Protein AF-A0A6N2NAM5-F1 (afdb_monomer_lite)

Sequence (124 aa):
MVMKFIVSSMVEVADLALQGQTAILEKDYSKLADLMNRNFDLRRSMFGDDALGSLNIEMVEVARRVGAASKFTGSGGAVVVFCPDGPSQVKLLEDACEEAGFVIQPVKVVPSYLNEDDLKTLSG

pLDDT: mean 93.3, std 9.25, range [47.03, 98.69]

Organism: Salix viminalis (NCBI:txid40686)

Radius of gyration: 16.07 Å; chains: 1; bounding box: 32×40×43 Å

Foldseek 3Di:
DLVVLLVVLVVVLVVLVVVLVVCVVVVVVVSNLVSLQSNQVSVCVNQPDVQQDPVQVVQQVLLVVLVWRWHPPPSGPDIDTHDPVPDVSVVSSCVSCVVVVHDDDDDDDDDDPDDPVSVVVVVD

InterPro domains:
  IPR013750 GHMP kinase, C-terminal domain [PF08544] (23-98)
  IPR036554 GHMP kinase, C-terminal domain superfamily [G3DSA:3.30.70.890] (3-107)
  IPR036554 GHMP kinase, C-terminal domain superfamily [SSF55060] (8-108)
  IPR053034 Glucuronokinase-like [PTHR38710] (4-117)

Structure (mmCIF, N/CA/C/O backbone):
data_AF-A0A6N2NAM5-F1
#
_entry.id   AF-A0A6N2NAM5-F1
#
loop_
_atom_site.group_PDB
_atom_site.id
_atom_site.type_symbol
_atom_site.label_atom_id
_atom_site.label_alt_id
_atom_site.label_comp_id
_atom_site.label_asym_id
_atom_site.label_entity_id
_atom_site.label_seq_id
_atom_site.pdbx_PDB_ins_code
_atom_site.Cartn_x
_atom_site.Cartn_y
_atom_site.Cartn_z
_atom_site.occupancy
_atom_site.B_iso_or_equiv
_atom_site.auth_seq_id
_atom_site.auth_comp_id
_atom_site.auth_asym_id
_atom_site.auth_atom_id
_atom_site.pdbx_PDB_model_num
ATOM 1 N N . MET A 1 1 ? 11.789 -0.208 -26.254 1.00 64.75 1 MET A N 1
ATOM 2 C CA . MET A 1 1 ? 10.45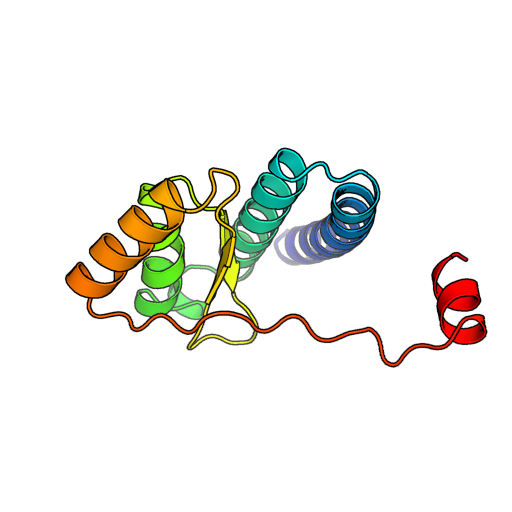5 0.139 -25.714 1.00 64.75 1 MET A CA 1
ATOM 3 C C . MET A 1 1 ? 10.380 -0.142 -24.214 1.00 64.75 1 MET A C 1
ATOM 5 O O . MET A 1 1 ? 10.128 0.794 -23.474 1.00 64.75 1 MET A O 1
ATOM 9 N N . VAL A 1 2 ? 10.745 -1.350 -23.761 1.00 79.19 2 VAL A N 1
ATOM 10 C CA . VAL A 1 2 ? 10.792 -1.747 -22.332 1.00 79.19 2 VAL A CA 1
ATOM 11 C C . VAL A 1 2 ? 11.644 -0.818 -21.453 1.00 79.19 2 VAL A C 1
ATOM 13 O O . VAL A 1 2 ? 11.167 -0.347 -20.433 1.00 79.19 2 VAL A O 1
ATOM 16 N N . MET A 1 3 ? 12.865 -0.461 -21.871 1.00 83.31 3 MET A N 1
ATOM 17 C CA . MET A 1 3 ? 13.738 0.419 -21.070 1.00 83.31 3 MET A CA 1
ATOM 18 C C . MET A 1 3 ? 13.106 1.789 -20.764 1.00 83.31 3 MET A C 1
ATOM 20 O O . MET A 1 3 ? 13.216 2.287 -19.651 1.00 83.31 3 MET A O 1
ATOM 24 N N . LYS A 1 4 ? 12.408 2.389 -21.740 1.00 91.38 4 LYS A N 1
ATOM 25 C CA . LYS A 1 4 ? 11.728 3.680 -21.543 1.00 91.38 4 LYS A CA 1
ATOM 26 C C . LYS A 1 4 ? 10.587 3.558 -20.535 1.00 91.38 4 LYS A C 1
ATOM 28 O O . LYS A 1 4 ? 10.447 4.442 -19.704 1.00 91.38 4 LYS A O 1
ATOM 33 N N . PHE A 1 5 ? 9.832 2.460 -20.603 1.00 94.00 5 PHE A N 1
ATOM 34 C CA . PHE A 1 5 ? 8.757 2.164 -19.661 1.00 94.00 5 PHE A CA 1
ATOM 35 C C . PHE A 1 5 ? 9.280 2.036 -18.224 1.00 94.00 5 PHE A C 1
ATOM 37 O O . PHE A 1 5 ? 8.786 2.731 -17.343 1.00 94.00 5 PHE A O 1
ATOM 44 N N . ILE A 1 6 ? 10.336 1.244 -18.002 1.00 95.44 6 ILE A N 1
ATOM 45 C CA . ILE A 1 6 ? 10.940 1.090 -16.668 1.00 95.44 6 ILE A CA 1
ATOM 46 C C . ILE A 1 6 ? 11.402 2.440 -16.112 1.00 95.44 6 ILE A C 1
ATOM 48 O O . ILE A 1 6 ? 11.083 2.780 -14.977 1.00 95.44 6 ILE A O 1
ATOM 52 N N . VAL A 1 7 ? 12.109 3.240 -16.917 1.00 95.69 7 VAL A N 1
ATOM 53 C CA . VAL A 1 7 ? 12.581 4.562 -16.481 1.00 95.69 7 VAL A CA 1
ATOM 54 C C . VAL A 1 7 ? 11.407 5.474 -16.116 1.00 95.69 7 VAL A C 1
ATOM 56 O O . VAL A 1 7 ? 11.433 6.079 -15.048 1.00 95.69 7 VAL A O 1
ATOM 59 N N . SER A 1 8 ? 10.357 5.546 -16.941 1.00 96.62 8 SER A N 1
ATOM 60 C CA . SER A 1 8 ? 9.183 6.372 -16.626 1.00 96.62 8 SER A CA 1
ATOM 61 C C . SER A 1 8 ? 8.437 5.896 -15.379 1.00 96.62 8 SER A C 1
ATOM 63 O O . SER A 1 8 ? 8.040 6.718 -14.561 1.00 96.62 8 SER A O 1
ATOM 65 N N . SER A 1 9 ? 8.290 4.583 -15.193 1.00 96.94 9 SER A N 1
ATOM 66 C CA . SER A 1 9 ? 7.630 4.023 -14.013 1.00 96.94 9 SER A CA 1
ATOM 67 C C . SER A 1 9 ? 8.436 4.270 -12.739 1.00 96.94 9 SER A C 1
ATOM 69 O O . SER A 1 9 ? 7.848 4.535 -11.698 1.00 96.94 9 SER A O 1
ATOM 71 N N . MET A 1 10 ? 9.771 4.251 -12.806 1.00 96.50 10 MET A N 1
ATOM 72 C CA . MET A 1 10 ? 10.620 4.611 -11.665 1.00 96.50 10 MET A CA 1
ATOM 73 C C . MET A 1 10 ? 10.533 6.101 -11.313 1.00 96.50 10 MET A C 1
ATOM 75 O O . MET A 1 10 ? 10.550 6.439 -10.130 1.00 96.50 10 MET A O 1
ATOM 79 N N . VAL A 1 11 ? 10.396 6.983 -12.310 1.00 97.62 11 VAL A N 1
ATOM 80 C CA . VAL A 1 11 ? 10.115 8.411 -12.075 1.00 97.62 11 VAL A CA 1
ATOM 81 C C . VAL A 1 11 ? 8.760 8.585 -11.387 1.00 97.62 11 VAL A C 1
ATOM 83 O O . VAL A 1 11 ? 8.672 9.310 -10.401 1.00 97.62 11 VAL A O 1
ATOM 86 N N . GLU A 1 12 ? 7.726 7.872 -11.840 1.00 97.88 12 GLU A N 1
ATOM 87 C CA . GLU A 1 12 ? 6.407 7.898 -11.198 1.00 97.88 12 GLU A CA 1
ATOM 88 C C . GLU A 1 12 ? 6.473 7.363 -9.760 1.00 97.88 12 GLU A C 1
ATOM 90 O O . GLU A 1 12 ? 5.949 7.992 -8.851 1.00 97.88 12 GLU A O 1
ATOM 95 N N . VAL A 1 13 ? 7.184 6.258 -9.506 1.00 97.06 13 VAL A N 1
ATOM 96 C CA . VAL A 1 13 ? 7.387 5.729 -8.145 1.00 97.06 13 VAL A CA 1
ATOM 97 C C . VAL A 1 13 ? 8.019 6.768 -7.211 1.00 97.06 13 VAL A C 1
ATOM 99 O O . VAL A 1 13 ? 7.617 6.845 -6.048 1.00 97.06 13 VAL A O 1
ATOM 102 N N . ALA A 1 14 ? 8.984 7.557 -7.694 1.00 96.94 14 ALA A N 1
ATOM 103 C CA . ALA A 1 14 ? 9.588 8.635 -6.912 1.00 96.94 14 ALA A CA 1
ATOM 104 C C . ALA A 1 14 ? 8.578 9.754 -6.607 1.00 96.94 14 ALA A C 1
ATOM 106 O O . ALA A 1 14 ? 8.486 10.206 -5.466 1.00 96.94 14 ALA A O 1
ATOM 107 N N . ASP A 1 15 ? 7.772 10.143 -7.593 1.00 98.00 15 ASP A N 1
ATOM 108 C CA . ASP A 1 15 ? 6.717 11.145 -7.425 1.00 98.00 15 ASP A CA 1
ATOM 109 C C . ASP A 1 15 ? 5.622 10.690 -6.440 1.00 98.00 15 ASP A C 1
ATOM 111 O O . ASP A 1 15 ? 5.204 11.458 -5.575 1.00 98.00 15 ASP A O 1
ATOM 115 N N . LEU A 1 16 ? 5.230 9.409 -6.466 1.00 98.19 16 LEU A N 1
ATOM 116 C CA . LEU A 1 16 ? 4.289 8.844 -5.488 1.00 98.19 16 LEU A CA 1
ATOM 117 C C . LEU A 1 16 ? 4.800 8.970 -4.046 1.00 98.19 16 LEU A C 1
ATOM 119 O O . LEU A 1 16 ? 3.996 9.135 -3.131 1.00 98.19 16 LEU A O 1
ATOM 123 N N . ALA A 1 17 ? 6.115 8.880 -3.825 1.00 96.00 17 ALA A N 1
ATOM 124 C CA . ALA A 1 17 ? 6.696 9.047 -2.495 1.00 96.00 17 ALA A CA 1
ATOM 125 C C . ALA A 1 17 ? 6.604 10.503 -2.012 1.00 96.00 17 ALA A C 1
ATOM 127 O O . ALA A 1 17 ? 6.251 10.731 -0.854 1.00 96.00 17 ALA A O 1
ATOM 128 N N . LEU A 1 18 ? 6.847 11.474 -2.900 1.00 96.81 18 LEU A N 1
ATOM 129 C CA . LEU A 1 18 ? 6.668 12.901 -2.607 1.00 96.81 18 LEU A CA 1
ATOM 130 C C . LEU A 1 18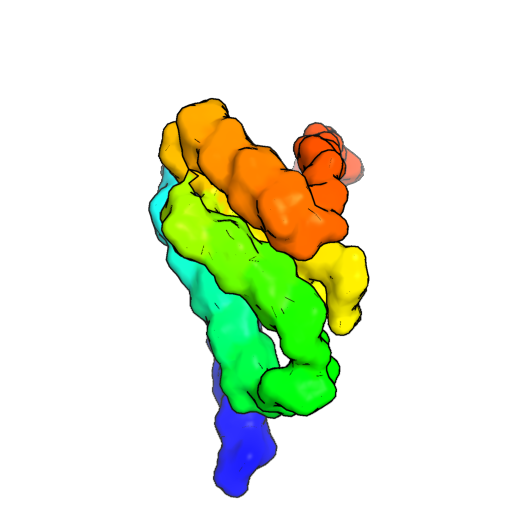 ? 5.199 13.216 -2.300 1.00 96.81 18 LEU A C 1
ATOM 132 O O . LEU A 1 18 ? 4.894 13.773 -1.248 1.00 96.81 18 LEU A O 1
ATOM 136 N N . GLN A 1 19 ? 4.275 12.762 -3.152 1.00 98.06 19 GLN A N 1
ATOM 137 C CA . GLN A 1 19 ? 2.838 12.901 -2.899 1.00 98.06 19 GLN A CA 1
ATOM 138 C C . GLN A 1 19 ? 2.413 12.208 -1.597 1.00 98.06 19 GLN A C 1
ATOM 140 O O . GLN A 1 19 ? 1.539 12.703 -0.890 1.00 98.06 19 GLN A O 1
ATOM 145 N N . GLY A 1 20 ? 3.026 11.070 -1.261 1.00 97.50 20 GLY A N 1
ATOM 146 C CA . GLY A 1 20 ? 2.747 10.337 -0.027 1.00 97.50 20 GLY A CA 1
ATOM 147 C C . GLY A 1 20 ? 3.141 11.127 1.218 1.00 97.50 20 GLY A C 1
ATOM 148 O O . GLY A 1 20 ? 2.388 11.146 2.189 1.00 97.50 20 GLY A O 1
ATOM 149 N N . GLN A 1 21 ? 4.278 11.828 1.177 1.00 95.56 21 GLN A N 1
ATOM 150 C CA . GLN A 1 21 ? 4.676 12.753 2.238 1.00 95.56 21 GLN A CA 1
ATOM 151 C C . GLN A 1 21 ? 3.632 13.862 2.410 1.00 95.56 21 GLN A C 1
ATOM 153 O O . GLN A 1 21 ? 3.163 14.080 3.528 1.00 95.56 21 GLN A O 1
ATOM 158 N N . THR A 1 22 ? 3.229 14.520 1.319 1.00 96.69 22 THR A N 1
ATOM 159 C CA . THR A 1 22 ? 2.187 15.558 1.346 1.00 96.69 22 THR A CA 1
ATOM 160 C C . THR A 1 22 ? 0.880 15.022 1.929 1.00 96.69 22 THR A C 1
ATOM 162 O O . THR A 1 22 ? 0.357 15.606 2.874 1.00 96.69 22 THR A O 1
ATOM 165 N N . ALA A 1 23 ? 0.410 13.861 1.464 1.00 97.69 23 ALA A N 1
ATOM 166 C CA . ALA A 1 23 ? -0.816 13.228 1.951 1.00 97.69 23 ALA A CA 1
ATOM 167 C C . ALA A 1 23 ? -0.769 12.940 3.463 1.00 97.69 23 ALA A C 1
ATOM 169 O O . ALA A 1 23 ? -1.752 13.153 4.169 1.00 97.69 23 ALA A O 1
ATOM 170 N N . ILE A 1 24 ? 0.381 12.510 3.995 1.00 94.62 24 ILE A N 1
ATOM 171 C CA . ILE A 1 24 ? 0.563 12.307 5.441 1.00 94.62 24 ILE A CA 1
ATOM 172 C C . ILE A 1 24 ? 0.484 13.637 6.204 1.00 94.62 24 ILE A C 1
ATOM 174 O O . ILE A 1 24 ? -0.197 13.705 7.230 1.00 94.62 24 ILE A O 1
ATOM 178 N N . LEU A 1 25 ? 1.166 14.683 5.725 1.00 94.19 25 LEU A N 1
ATOM 179 C CA . LEU A 1 25 ? 1.198 16.000 6.376 1.00 94.19 25 LEU A CA 1
ATOM 180 C C . LEU A 1 25 ? -0.180 16.675 6.384 1.00 94.19 25 LEU A C 1
ATOM 182 O O . LEU A 1 25 ? -0.580 17.259 7.392 1.00 94.19 25 LEU A O 1
ATOM 186 N N . GLU A 1 26 ? -0.920 16.544 5.287 1.00 96.44 26 GLU A N 1
ATOM 187 C CA . GLU A 1 26 ? -2.273 17.081 5.122 1.00 96.44 26 GLU A CA 1
ATOM 188 C C . GLU A 1 26 ? -3.355 16.185 5.744 1.00 96.44 26 GLU A C 1
ATOM 190 O O . GLU A 1 26 ? -4.512 16.591 5.839 1.00 96.44 26 GLU A O 1
ATOM 195 N N . LYS A 1 27 ? -2.977 14.994 6.231 1.00 96.19 27 LYS A N 1
ATOM 196 C CA . LYS A 1 27 ? -3.880 13.961 6.770 1.00 96.19 27 LYS A CA 1
ATOM 197 C C . LYS A 1 27 ? -4.906 13.455 5.746 1.00 96.19 27 LYS A C 1
ATOM 199 O O . LYS A 1 27 ? -5.987 13.003 6.123 1.00 96.19 27 LYS A O 1
ATOM 204 N N . ASP A 1 28 ? -4.558 13.484 4.462 1.00 97.69 28 ASP A N 1
ATOM 205 C CA . ASP A 1 28 ? -5.344 12.876 3.391 1.00 97.69 28 ASP A CA 1
ATOM 206 C C . ASP A 1 28 ? -5.047 11.373 3.302 1.00 97.69 28 ASP A C 1
ATOM 208 O O . ASP A 1 28 ? -4.270 10.873 2.482 1.00 97.69 28 ASP A O 1
ATOM 212 N N . TYR A 1 29 ? -5.666 10.629 4.214 1.00 95.75 29 TYR A N 1
ATOM 213 C CA . TYR A 1 29 ? -5.483 9.185 4.314 1.00 95.75 29 TYR A CA 1
ATOM 214 C C . TYR A 1 29 ? -6.096 8.416 3.138 1.00 95.75 29 TYR A C 1
ATOM 216 O O . TYR A 1 29 ? -5.603 7.339 2.803 1.00 95.75 29 TYR A O 1
ATOM 224 N N . SER A 1 30 ? -7.113 8.973 2.471 1.00 96.44 30 SER A N 1
ATOM 225 C CA . SER A 1 30 ? -7.673 8.373 1.254 1.00 96.44 30 SER A CA 1
ATOM 226 C C . SER A 1 30 ? -6.645 8.419 0.129 1.00 96.44 30 SER A C 1
ATOM 228 O O . SER A 1 30 ? -6.335 7.395 -0.478 1.00 96.44 30 SER A O 1
ATOM 230 N N . LYS A 1 31 ? -6.033 9.587 -0.095 1.00 98.06 31 LYS A N 1
ATOM 231 C CA . LYS A 1 31 ? -4.969 9.740 -1.086 1.00 98.06 31 LYS A CA 1
ATOM 232 C C . LYS A 1 31 ? -3.765 8.861 -0.761 1.00 98.06 31 LYS A C 1
ATOM 234 O O . LYS A 1 31 ? -3.200 8.250 -1.666 1.00 98.06 31 LYS A O 1
ATOM 239 N N . LEU A 1 32 ? -3.377 8.753 0.512 1.00 98.25 32 LEU A N 1
ATOM 240 C CA . LEU A 1 32 ? -2.290 7.862 0.927 1.00 98.25 32 LEU A CA 1
ATOM 241 C C . LEU A 1 32 ? -2.569 6.398 0.542 1.00 98.25 32 LEU A C 1
ATOM 243 O O . LEU A 1 32 ? -1.679 5.728 0.012 1.00 98.25 32 LEU A O 1
ATOM 247 N N . ALA A 1 33 ? -3.794 5.917 0.771 1.00 98.31 33 ALA A N 1
ATOM 248 C CA . ALA A 1 33 ? -4.218 4.570 0.399 1.00 98.31 33 ALA A CA 1
ATOM 249 C C . ALA A 1 33 ? -4.098 4.332 -1.122 1.00 98.31 33 ALA A C 1
ATOM 251 O O . ALA A 1 33 ? -3.496 3.341 -1.552 1.00 98.31 33 ALA A O 1
ATOM 252 N N . ASP A 1 34 ? -4.565 5.282 -1.936 1.00 98.44 34 ASP A N 1
ATOM 253 C CA . ASP A 1 34 ? -4.458 5.218 -3.400 1.00 98.44 34 ASP A CA 1
ATOM 254 C C . ASP A 1 34 ? -2.999 5.184 -3.875 1.00 98.44 34 ASP A C 1
ATOM 256 O O . ASP A 1 34 ? -2.625 4.372 -4.728 1.00 98.44 34 ASP A O 1
ATOM 260 N N . LEU A 1 35 ? -2.143 6.033 -3.296 1.00 98.62 35 LEU A N 1
ATOM 261 C CA . LEU A 1 35 ? -0.716 6.100 -3.624 1.00 98.62 35 LEU A CA 1
ATOM 262 C C . LEU A 1 35 ? 0.013 4.797 -3.272 1.00 98.62 35 LEU A C 1
ATOM 264 O O . LEU A 1 35 ? 0.843 4.319 -4.052 1.00 98.62 35 LEU A O 1
ATOM 268 N N . MET A 1 36 ? -0.305 4.193 -2.121 1.00 98.50 36 MET A N 1
ATOM 269 C CA . MET A 1 36 ? 0.243 2.893 -1.734 1.00 98.50 36 MET A CA 1
ATOM 270 C C . MET A 1 36 ? -0.127 1.814 -2.749 1.00 98.50 36 MET A C 1
ATOM 272 O O . MET A 1 36 ? 0.748 1.048 -3.169 1.00 98.50 36 MET A O 1
ATOM 276 N N . ASN A 1 37 ? -1.392 1.779 -3.171 1.00 98.69 37 ASN A N 1
ATOM 277 C CA . ASN A 1 37 ? -1.852 0.795 -4.138 1.00 98.69 37 ASN A CA 1
ATOM 278 C C . ASN A 1 37 ? -1.171 0.980 -5.498 1.00 98.69 37 ASN A C 1
ATOM 280 O O . ASN A 1 37 ? -0.576 0.034 -6.025 1.00 98.69 37 ASN A O 1
ATOM 284 N N . ARG A 1 38 ? -1.141 2.223 -5.994 1.00 98.56 38 ARG A N 1
ATOM 285 C CA . ARG A 1 38 ? -0.493 2.576 -7.260 1.00 98.56 38 ARG A CA 1
ATOM 286 C C . ARG A 1 38 ? 0.993 2.222 -7.276 1.00 98.56 38 ARG A C 1
ATOM 288 O O . ARG A 1 38 ? 1.503 1.760 -8.296 1.00 98.56 38 ARG A O 1
ATOM 295 N N . ASN A 1 39 ? 1.691 2.386 -6.152 1.00 98.19 39 ASN A N 1
ATOM 296 C CA . ASN A 1 39 ? 3.102 2.019 -6.039 1.00 98.19 39 ASN A CA 1
ATOM 297 C C . ASN A 1 39 ? 3.331 0.520 -6.298 1.00 98.19 39 ASN A C 1
ATOM 299 O O . ASN A 1 39 ? 4.259 0.147 -7.020 1.00 98.19 39 ASN A O 1
ATOM 303 N N . PHE A 1 40 ? 2.479 -0.343 -5.737 1.00 98.25 40 PHE A N 1
ATOM 304 C CA . PHE A 1 40 ? 2.557 -1.777 -6.006 1.00 98.25 40 PHE A CA 1
ATOM 305 C C . PHE A 1 40 ? 2.163 -2.114 -7.444 1.00 98.25 40 PHE A C 1
ATOM 307 O O . PHE A 1 40 ? 2.846 -2.921 -8.069 1.00 98.25 40 PHE A O 1
ATOM 314 N N . ASP A 1 41 ? 1.137 -1.469 -7.997 1.00 98.44 41 ASP A N 1
ATOM 315 C CA . ASP A 1 41 ? 0.692 -1.732 -9.369 1.00 98.44 41 ASP A CA 1
ATOM 316 C C . ASP A 1 41 ? 1.798 -1.411 -10.384 1.00 98.44 41 ASP A C 1
ATOM 318 O O . ASP A 1 41 ? 2.065 -2.196 -11.296 1.00 98.44 41 ASP A O 1
ATOM 322 N N . LEU A 1 42 ? 2.518 -0.300 -10.178 1.00 97.94 42 LEU A N 1
ATOM 323 C CA . LEU A 1 42 ? 3.707 0.036 -10.961 1.00 97.94 42 LEU A CA 1
ATOM 324 C C . LEU A 1 42 ? 4.782 -1.037 -10.824 1.00 97.94 42 LEU A C 1
ATOM 326 O O . LEU A 1 42 ? 5.311 -1.504 -11.833 1.00 97.94 42 LEU A O 1
ATOM 330 N N . ARG A 1 43 ? 5.075 -1.485 -9.599 1.00 96.50 43 ARG A N 1
ATOM 331 C CA . ARG A 1 43 ? 6.035 -2.571 -9.377 1.00 96.50 43 ARG A CA 1
ATOM 332 C C . ARG A 1 43 ? 5.622 -3.844 -10.119 1.00 96.50 43 ARG A C 1
ATOM 334 O O . ARG A 1 43 ? 6.444 -4.420 -10.826 1.00 96.50 43 ARG A O 1
ATOM 341 N N . ARG A 1 44 ? 4.363 -4.260 -10.013 1.00 97.06 44 ARG A N 1
ATOM 342 C CA . ARG A 1 44 ? 3.833 -5.436 -10.712 1.00 97.06 44 ARG A CA 1
ATOM 343 C C . ARG A 1 44 ? 3.942 -5.291 -12.224 1.00 97.06 44 ARG A C 1
ATOM 345 O O . ARG A 1 44 ? 4.411 -6.212 -12.878 1.00 97.06 44 ARG A O 1
ATOM 352 N N . SER A 1 45 ? 3.634 -4.115 -12.766 1.00 96.88 45 SER A N 1
ATOM 353 C CA . SER A 1 45 ? 3.776 -3.848 -14.201 1.00 96.88 45 SER A CA 1
ATOM 354 C C . SER A 1 45 ? 5.231 -3.871 -14.696 1.00 96.88 45 SER A C 1
ATOM 356 O O . SER A 1 45 ? 5.484 -4.292 -15.822 1.00 96.88 45 SER A O 1
ATOM 358 N N . MET A 1 46 ? 6.192 -3.448 -13.866 1.00 95.69 46 MET A N 1
ATOM 359 C CA . MET A 1 46 ? 7.615 -3.420 -14.219 1.00 95.69 46 MET A CA 1
ATOM 360 C C . MET A 1 46 ? 8.273 -4.800 -14.169 1.00 95.69 46 MET A C 1
ATOM 362 O O . MET A 1 46 ? 9.091 -5.112 -15.032 1.00 95.69 46 MET A O 1
ATOM 366 N N . PHE A 1 47 ? 7.955 -5.600 -13.150 1.00 94.50 47 PHE A N 1
ATOM 367 C CA . PHE A 1 47 ? 8.646 -6.865 -12.882 1.00 94.50 47 PHE A CA 1
ATOM 368 C C . PHE A 1 47 ? 7.872 -8.100 -13.359 1.00 94.50 47 PHE A C 1
ATOM 370 O O . PHE A 1 47 ? 8.490 -9.117 -13.665 1.00 94.50 47 PHE A O 1
ATOM 377 N N . GLY A 1 48 ? 6.546 -8.008 -13.458 1.00 96.38 48 GLY A N 1
ATOM 378 C CA . GLY A 1 48 ? 5.673 -9.131 -13.785 1.00 96.38 48 GLY A CA 1
ATOM 379 C C . GLY A 1 48 ? 5.468 -10.106 -12.623 1.00 96.38 48 GLY A C 1
ATOM 380 O O . GLY A 1 48 ? 6.197 -10.106 -11.627 1.00 96.38 48 GLY A O 1
ATOM 381 N N . ASP A 1 49 ? 4.450 -10.952 -12.763 1.00 97.56 49 ASP A N 1
ATOM 382 C CA . ASP A 1 49 ? 3.994 -11.834 -11.687 1.00 97.56 49 ASP A CA 1
ATOM 383 C C . ASP A 1 49 ? 5.015 -12.927 -11.345 1.00 97.56 49 ASP A C 1
ATOM 385 O O . ASP A 1 49 ? 5.205 -13.233 -10.168 1.00 97.56 49 ASP A O 1
ATOM 389 N N . ASP A 1 50 ? 5.737 -13.441 -12.346 1.00 96.69 50 ASP A N 1
ATOM 390 C CA . ASP A 1 50 ? 6.777 -14.463 -12.165 1.00 96.69 50 ASP A CA 1
ATOM 391 C C . ASP A 1 50 ? 7.896 -13.986 -11.230 1.00 96.69 50 ASP A C 1
ATOM 393 O O . ASP A 1 50 ? 8.378 -14.739 -10.385 1.00 96.69 50 ASP A O 1
ATOM 39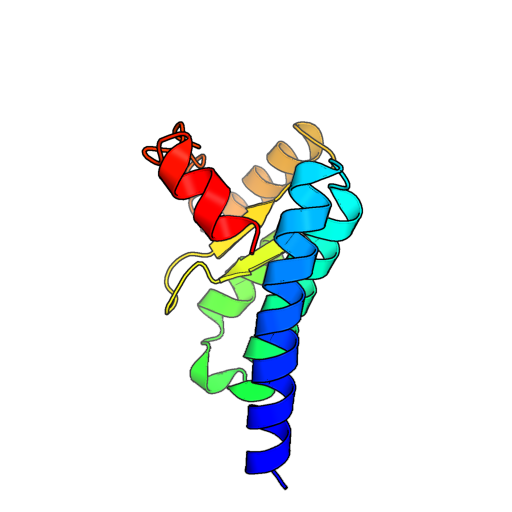7 N N . ALA A 1 51 ? 8.296 -12.716 -11.353 1.00 95.38 51 ALA A N 1
ATOM 398 C CA . ALA A 1 51 ? 9.354 -12.136 -10.532 1.00 95.38 51 ALA A CA 1
ATOM 399 C C . ALA A 1 51 ? 8.871 -11.756 -9.125 1.00 95.38 51 ALA A C 1
ATOM 401 O O . ALA A 1 51 ? 9.659 -11.769 -8.179 1.00 95.38 51 ALA A O 1
ATOM 402 N N . LEU A 1 52 ? 7.595 -11.387 -8.975 1.00 96.31 52 LEU A N 1
ATOM 403 C CA . LEU A 1 52 ? 7.031 -11.008 -7.678 1.00 96.31 52 LEU A CA 1
ATOM 404 C C . LEU A 1 52 ? 6.579 -12.214 -6.849 1.00 96.31 52 LEU A C 1
ATOM 406 O O . LEU A 1 52 ? 6.600 -12.145 -5.619 1.00 96.31 52 LEU A O 1
ATOM 410 N N . GLY A 1 53 ? 6.222 -13.317 -7.504 1.00 97.06 53 GLY A N 1
ATOM 411 C CA . GLY A 1 53 ? 5.759 -14.545 -6.874 1.00 97.06 53 GLY A CA 1
ATOM 412 C C . GLY A 1 53 ? 4.294 -14.466 -6.442 1.00 97.06 53 GLY A C 1
ATOM 413 O O . GLY A 1 53 ? 3.868 -13.530 -5.762 1.00 97.06 53 GLY A O 1
ATOM 414 N N . SER A 1 54 ? 3.528 -15.501 -6.793 1.00 97.12 54 SER A N 1
ATOM 415 C CA . SER A 1 54 ? 2.084 -15.587 -6.537 1.00 97.12 54 SER A CA 1
ATOM 416 C C . SER A 1 54 ? 1.718 -15.414 -5.062 1.00 97.12 54 SER A C 1
ATOM 418 O O . SER A 1 54 ? 0.769 -14.701 -4.763 1.00 97.12 54 SER A O 1
ATOM 420 N N . LEU A 1 55 ? 2.500 -15.983 -4.138 1.00 96.75 55 LEU A N 1
ATOM 421 C CA . LEU A 1 55 ? 2.252 -15.859 -2.697 1.00 96.75 55 LEU A CA 1
ATOM 422 C C . LEU A 1 55 ? 2.363 -14.407 -2.202 1.00 96.75 55 LEU A C 1
ATOM 424 O O . LEU A 1 55 ? 1.548 -13.965 -1.398 1.00 96.75 55 LEU A O 1
ATOM 428 N N . ASN A 1 56 ? 3.351 -13.647 -2.688 1.00 96.69 56 ASN A N 1
ATOM 429 C CA . ASN A 1 56 ? 3.507 -12.250 -2.280 1.00 96.69 56 ASN A CA 1
ATOM 430 C C . ASN A 1 56 ? 2.417 -11.361 -2.882 1.00 96.69 56 ASN A C 1
ATOM 432 O O . ASN A 1 56 ? 1.959 -10.427 -2.228 1.00 96.69 56 ASN A O 1
ATOM 436 N N . ILE A 1 57 ? 2.012 -11.645 -4.122 1.00 98.19 57 ILE A N 1
ATOM 437 C CA . ILE A 1 57 ? 0.881 -10.965 -4.759 1.00 98.19 57 ILE A CA 1
ATOM 438 C C . ILE A 1 57 ? -0.393 -11.248 -3.964 1.00 98.19 57 ILE A C 1
ATOM 440 O O . ILE A 1 57 ? -1.102 -10.312 -3.614 1.00 98.19 57 ILE A O 1
ATOM 444 N N . GLU A 1 58 ? -0.640 -12.506 -3.603 1.00 98.25 58 GLU A N 1
ATOM 445 C CA . GLU A 1 58 ? -1.825 -12.894 -2.839 1.00 98.25 58 GLU A CA 1
ATOM 446 C C . GLU A 1 58 ? -1.893 -12.192 -1.477 1.00 98.25 58 GLU A C 1
ATOM 448 O O . GLU A 1 58 ? -2.964 -11.726 -1.099 1.00 98.25 58 GLU A O 1
ATOM 453 N N . MET A 1 59 ? -0.762 -12.001 -0.783 1.00 98.00 59 MET A N 1
ATOM 454 C CA . MET A 1 59 ? -0.729 -11.192 0.446 1.00 98.00 59 MET A CA 1
ATOM 455 C C . MET A 1 59 ? -1.246 -9.759 0.233 1.00 98.00 59 MET A C 1
ATOM 457 O O . MET A 1 59 ? -1.950 -9.228 1.090 1.00 98.00 59 MET A O 1
ATOM 461 N N . VAL A 1 60 ? -0.915 -9.125 -0.899 1.00 98.50 60 VAL A N 1
ATOM 462 C CA . VAL A 1 60 ? -1.426 -7.785 -1.236 1.00 98.50 60 VAL A CA 1
ATOM 463 C C . VAL A 1 60 ? -2.919 -7.840 -1.559 1.00 98.50 60 VAL A C 1
ATOM 465 O O . VAL A 1 60 ? -3.689 -7.011 -1.074 1.00 98.50 60 VAL A O 1
ATOM 468 N N . GLU A 1 61 ? -3.337 -8.808 -2.374 1.00 98.62 61 GLU A N 1
ATOM 469 C CA . GLU A 1 61 ? -4.719 -8.903 -2.848 1.00 98.62 61 GLU A CA 1
ATOM 470 C C . GLU A 1 61 ? -5.701 -9.255 -1.721 1.00 98.62 61 GLU A C 1
ATOM 472 O O . GLU A 1 61 ? -6.786 -8.679 -1.672 1.00 98.62 61 GLU A O 1
ATOM 477 N N . VAL A 1 62 ? -5.326 -10.122 -0.772 1.00 98.62 62 VAL A N 1
ATOM 478 C CA . VAL A 1 62 ? -6.143 -10.428 0.420 1.00 98.62 62 VAL A CA 1
ATOM 479 C C . VAL A 1 62 ? -6.488 -9.154 1.189 1.00 98.62 62 VAL A C 1
ATOM 481 O O . VAL A 1 62 ? -7.656 -8.919 1.497 1.00 98.62 62 VAL A O 1
ATOM 484 N N . ALA A 1 63 ? -5.502 -8.288 1.427 1.00 98.38 63 ALA A N 1
ATOM 485 C CA . ALA A 1 63 ? -5.735 -7.013 2.095 1.00 98.38 63 ALA A CA 1
ATOM 486 C C . ALA A 1 63 ? -6.627 -6.069 1.270 1.00 98.38 63 ALA A C 1
ATOM 488 O O . ALA A 1 63 ? -7.521 -5.417 1.808 1.00 98.38 63 ALA A O 1
ATOM 489 N N . ARG A 1 64 ? -6.438 -6.020 -0.052 1.00 98.56 64 ARG A N 1
ATOM 490 C CA . ARG A 1 64 ? -7.241 -5.162 -0.938 1.00 98.56 64 ARG A CA 1
ATOM 491 C C . ARG A 1 64 ? -8.699 -5.596 -1.058 1.00 98.56 64 ARG A C 1
ATOM 493 O O . ARG A 1 64 ? -9.566 -4.740 -1.213 1.00 98.56 64 ARG A O 1
ATOM 500 N N . ARG A 1 65 ? -9.002 -6.894 -0.940 1.00 98.56 65 ARG A N 1
ATOM 501 C CA . ARG A 1 65 ? -10.384 -7.419 -0.984 1.00 98.56 65 ARG A CA 1
ATOM 502 C C . ARG A 1 65 ? -11.272 -6.874 0.134 1.00 98.56 65 ARG A C 1
ATOM 504 O O . ARG A 1 65 ? -12.478 -6.774 -0.062 1.00 98.56 65 ARG A O 1
ATOM 511 N N . VAL A 1 66 ? -10.687 -6.483 1.267 1.00 98.31 66 VAL A N 1
ATOM 512 C CA . VAL A 1 66 ? -11.411 -5.854 2.388 1.00 98.31 66 VAL A CA 1
ATOM 513 C C . VAL A 1 66 ? -11.386 -4.318 2.334 1.00 98.31 66 VAL A C 1
ATOM 515 O O . VAL A 1 66 ? -11.752 -3.645 3.296 1.00 98.31 66 VAL A O 1
ATOM 518 N N . GLY A 1 67 ? -10.942 -3.746 1.210 1.00 97.88 67 GLY A N 1
ATOM 519 C CA . GLY A 1 67 ? -10.853 -2.301 0.991 1.00 97.88 67 GLY A CA 1
ATOM 520 C C . GLY A 1 67 ? -9.601 -1.637 1.571 1.00 97.88 67 GLY A C 1
ATOM 521 O O . GLY A 1 67 ? -9.446 -0.427 1.426 1.00 97.88 67 GLY A O 1
ATOM 522 N N . ALA A 1 68 ? -8.693 -2.391 2.200 1.00 98.44 68 ALA A N 1
ATOM 523 C CA . ALA A 1 68 ? -7.450 -1.829 2.717 1.00 98.44 68 ALA A CA 1
ATOM 524 C C . ALA A 1 68 ? -6.447 -1.564 1.581 1.00 98.44 68 ALA A C 1
ATOM 526 O O . ALA A 1 68 ? -6.415 -2.261 0.565 1.00 98.44 68 ALA A O 1
ATOM 527 N N . ALA A 1 69 ? -5.571 -0.578 1.759 1.00 98.62 69 ALA A N 1
ATOM 528 C CA . ALA A 1 69 ? -4.445 -0.387 0.855 1.00 98.62 69 ALA A CA 1
ATOM 529 C C . ALA A 1 69 ? -3.291 -1.306 1.241 1.00 98.62 69 ALA A C 1
ATOM 531 O O . ALA A 1 69 ? -2.956 -1.444 2.417 1.00 98.62 69 ALA A O 1
ATOM 532 N N . SER A 1 70 ? -2.635 -1.906 0.250 1.00 98.44 70 SER A N 1
ATOM 533 C CA . SER A 1 70 ? -1.485 -2.767 0.503 1.00 98.44 70 SER A CA 1
ATOM 534 C C . SER A 1 70 ? -0.448 -2.707 -0.608 1.00 98.44 70 SER A C 1
ATOM 536 O O . SER A 1 70 ? -0.756 -2.535 -1.794 1.00 98.44 70 SER A O 1
ATOM 538 N N . LYS A 1 71 ? 0.812 -2.832 -0.187 1.00 98.00 71 LYS A N 1
ATOM 539 C CA . LYS A 1 71 ? 1.990 -2.904 -1.049 1.00 98.00 71 LYS A CA 1
ATOM 540 C C . LYS A 1 71 ? 3.118 -3.674 -0.375 1.00 98.00 71 LYS A C 1
ATOM 542 O O . LYS A 1 71 ? 3.146 -3.850 0.841 1.00 98.00 71 LYS A O 1
ATOM 547 N N . PHE A 1 72 ? 4.129 -4.035 -1.159 1.00 96.44 72 PHE A N 1
ATOM 548 C CA . PHE A 1 72 ? 5.355 -4.636 -0.630 1.00 96.44 72 PHE A CA 1
ATOM 549 C C . PHE A 1 72 ? 6.114 -3.672 0.292 1.00 96.44 72 PHE A C 1
ATOM 551 O O . PHE A 1 72 ? 6.194 -2.467 0.024 1.00 96.44 72 PHE A O 1
ATOM 558 N N . THR A 1 73 ? 6.755 -4.229 1.319 1.00 92.69 73 THR A N 1
ATOM 559 C CA . THR A 1 73 ? 7.652 -3.539 2.271 1.00 92.69 73 THR A CA 1
ATOM 560 C C . THR A 1 73 ? 9.133 -3.781 1.994 1.00 92.69 73 THR A C 1
ATOM 562 O O . THR A 1 73 ? 9.978 -3.528 2.845 1.00 92.69 73 THR A O 1
ATOM 565 N N . GLY A 1 74 ? 9.475 -4.276 0.805 1.00 91.12 74 GLY A N 1
ATOM 566 C CA . GLY A 1 74 ? 10.853 -4.605 0.456 1.00 91.12 74 GLY A CA 1
ATOM 567 C C . GLY A 1 74 ? 10.929 -5.574 -0.714 1.00 91.12 74 GLY A C 1
ATOM 568 O O . GLY A 1 74 ? 10.200 -5.432 -1.698 1.00 91.12 74 GLY A O 1
ATOM 569 N N . SER A 1 75 ? 11.831 -6.548 -0.629 1.00 84.62 75 SER A N 1
ATOM 570 C CA . SER A 1 75 ? 12.039 -7.575 -1.656 1.00 84.62 75 SER A CA 1
ATOM 571 C C . SER A 1 75 ? 10.916 -8.620 -1.722 1.00 84.62 75 SER A C 1
ATOM 573 O O . SER A 1 75 ? 10.703 -9.174 -2.794 1.00 84.62 75 SER A O 1
ATOM 575 N N . GLY A 1 76 ? 10.174 -8.845 -0.633 1.00 84.50 76 GLY A N 1
ATOM 576 C CA . GLY A 1 76 ? 9.099 -9.841 -0.529 1.00 84.50 76 GLY A CA 1
ATOM 577 C C . GLY A 1 76 ? 9.047 -10.455 0.873 1.00 84.50 76 GLY A C 1
ATOM 578 O O . GLY A 1 76 ? 9.772 -10.010 1.762 1.00 84.50 76 GLY A O 1
ATOM 579 N N . GLY A 1 77 ? 8.188 -11.456 1.083 1.00 91.75 77 GLY A N 1
ATOM 580 C CA . GLY A 1 77 ? 8.036 -12.151 2.371 1.00 91.75 77 GLY A CA 1
ATOM 581 C C . GLY A 1 77 ? 7.207 -11.399 3.419 1.00 91.75 77 GLY A C 1
ATOM 582 O O . GLY A 1 77 ? 6.858 -11.977 4.442 1.00 91.75 77 GLY A O 1
ATOM 583 N N . ALA A 1 78 ? 6.866 -10.137 3.154 1.00 95.56 78 ALA A N 1
ATOM 584 C CA . ALA A 1 78 ? 5.913 -9.349 3.920 1.00 95.56 78 ALA A CA 1
ATOM 585 C C . ALA A 1 78 ? 5.312 -8.234 3.051 1.00 95.56 78 ALA A C 1
ATOM 587 O O . ALA A 1 78 ? 5.910 -7.779 2.066 1.00 95.56 78 ALA A O 1
ATOM 588 N N . VAL A 1 79 ? 4.138 -7.761 3.459 1.00 97.50 79 VAL A N 1
ATOM 589 C CA . VAL A 1 79 ? 3.462 -6.585 2.902 1.00 97.50 79 VAL A CA 1
ATOM 590 C C . VAL A 1 79 ? 3.124 -5.618 4.033 1.00 97.50 79 VAL A C 1
ATOM 592 O O . VAL A 1 79 ? 3.031 -6.015 5.193 1.00 97.50 79 VAL A O 1
ATOM 595 N N . VAL A 1 80 ? 2.952 -4.340 3.706 1.00 97.50 80 VAL A N 1
ATOM 596 C CA . VAL A 1 80 ? 2.348 -3.362 4.618 1.00 97.50 80 VAL A CA 1
ATOM 597 C C . VAL A 1 80 ? 0.907 -3.185 4.201 1.00 97.50 80 VAL A C 1
ATOM 599 O O . VAL A 1 80 ? 0.602 -3.143 3.005 1.00 97.50 80 VAL A O 1
ATOM 602 N N . VAL A 1 81 ? 0.039 -3.071 5.195 1.00 98.25 81 VAL A N 1
ATOM 603 C CA . VAL A 1 81 ? -1.380 -2.813 5.004 1.00 98.25 81 VAL A CA 1
ATOM 604 C C . VAL A 1 81 ? -1.748 -1.539 5.750 1.00 98.25 81 VAL A C 1
ATOM 606 O O . VAL A 1 81 ? -1.318 -1.330 6.885 1.00 98.25 81 VAL A O 1
ATOM 609 N N . PHE A 1 82 ? -2.528 -0.685 5.100 1.00 97.88 82 PHE A N 1
ATOM 610 C CA . PHE A 1 82 ? -3.108 0.515 5.678 1.00 97.88 82 PHE A CA 1
ATOM 611 C C . PHE A 1 82 ? -4.631 0.430 5.580 1.00 97.88 82 PHE A C 1
ATOM 613 O O . PHE A 1 82 ? -5.171 0.250 4.490 1.00 97.88 82 PHE A O 1
ATOM 620 N N . CYS A 1 83 ? -5.308 0.539 6.724 1.00 97.75 83 CYS A N 1
ATOM 621 C CA . CYS A 1 83 ? -6.763 0.452 6.831 1.00 97.75 83 CYS A CA 1
ATOM 622 C C . CYS A 1 83 ? -7.357 1.856 7.067 1.00 97.75 83 CYS A C 1
ATOM 624 O O . CYS A 1 83 ? -7.451 2.266 8.230 1.00 97.75 83 CYS A O 1
ATOM 626 N N . PRO A 1 84 ? -7.710 2.622 6.013 1.00 95.56 84 PRO A N 1
ATOM 627 C CA . PRO A 1 84 ? -8.252 3.976 6.165 1.00 95.56 84 PRO A CA 1
ATOM 628 C C . PRO A 1 84 ? -9.603 4.016 6.896 1.00 95.56 84 PRO A C 1
ATOM 630 O O . PRO A 1 84 ? -9.902 5.014 7.548 1.00 95.56 84 PRO A O 1
ATOM 633 N N . ASP A 1 85 ? -10.378 2.927 6.859 1.00 95.69 85 ASP A N 1
ATOM 634 C CA . ASP A 1 85 ? -11.710 2.857 7.478 1.00 95.69 85 ASP A CA 1
ATOM 635 C C . ASP A 1 85 ? -11.664 2.434 8.959 1.00 95.69 85 ASP A C 1
ATOM 637 O O . ASP A 1 85 ? -12.693 2.252 9.615 1.00 95.69 85 ASP A O 1
ATOM 641 N N . GLY A 1 86 ? -10.459 2.301 9.520 1.00 95.06 86 GLY A N 1
ATOM 642 C CA . GLY A 1 86 ? -10.249 2.112 10.949 1.00 95.06 86 GLY A CA 1
ATOM 643 C C . GLY A 1 86 ? -10.504 0.681 11.453 1.00 95.06 86 GLY A C 1
ATOM 644 O O . GLY A 1 86 ? -10.337 -0.289 10.710 1.00 95.06 86 GLY A O 1
ATOM 645 N N . PRO A 1 87 ? -10.854 0.513 12.747 1.00 96.62 87 PRO A N 1
ATOM 646 C CA . PRO A 1 87 ? -10.825 -0.790 13.421 1.00 96.62 87 PRO A CA 1
ATOM 647 C C . PRO A 1 87 ? -11.729 -1.874 12.823 1.00 96.62 87 PRO A C 1
ATOM 649 O O . PRO A 1 87 ? -11.390 -3.052 12.893 1.00 96.62 87 PRO A O 1
ATOM 652 N N . SER A 1 88 ? -12.867 -1.509 12.227 1.00 97.81 88 SER A N 1
ATOM 653 C CA . SER A 1 88 ? -13.754 -2.477 11.566 1.00 97.81 88 SER A CA 1
ATOM 654 C C . SER A 1 88 ? -13.083 -3.119 10.352 1.00 97.81 88 SER A C 1
ATOM 656 O O . SER A 1 88 ? -13.166 -4.331 10.176 1.00 97.81 88 SER A O 1
ATOM 658 N N . GLN A 1 89 ? -12.368 -2.332 9.548 1.00 98.19 89 GLN A N 1
ATOM 659 C CA . GLN A 1 89 ? -11.598 -2.837 8.414 1.00 98.19 89 GLN A CA 1
ATOM 660 C C . GLN A 1 89 ? -10.370 -3.629 8.863 1.00 98.19 89 GLN A C 1
ATOM 662 O O . GLN A 1 89 ? -10.049 -4.637 8.242 1.00 98.19 89 GLN A O 1
ATOM 667 N N . VAL A 1 90 ? -9.731 -3.236 9.973 1.00 97.88 90 VAL A N 1
ATOM 668 C CA . VAL A 1 90 ? -8.667 -4.046 10.594 1.00 97.88 90 VAL A CA 1
ATOM 669 C C . VAL A 1 90 ? -9.196 -5.431 10.962 1.00 97.88 90 VAL A C 1
ATOM 671 O O . VAL A 1 90 ? -8.534 -6.420 10.671 1.00 97.88 90 VAL A O 1
ATOM 674 N N . LYS A 1 91 ? -10.408 -5.527 11.522 1.00 98.19 91 LYS A N 1
ATOM 675 C CA . LYS A 1 91 ? -11.000 -6.828 11.848 1.00 98.19 91 LYS A CA 1
ATOM 676 C C . LYS A 1 91 ? -11.254 -7.685 10.603 1.00 98.19 91 LYS A C 1
ATOM 678 O O . LYS A 1 91 ? -10.918 -8.863 10.601 1.00 98.19 91 LYS A O 1
ATOM 683 N N . LEU A 1 92 ? -11.787 -7.088 9.533 1.00 98.56 92 LEU A N 1
ATOM 684 C CA . LEU A 1 92 ? -11.973 -7.785 8.253 1.00 98.56 92 LEU A CA 1
ATOM 685 C C . LEU A 1 92 ? -10.639 -8.270 7.668 1.00 98.56 92 LEU A C 1
ATOM 687 O O . LEU A 1 92 ? -10.571 -9.369 7.126 1.00 98.56 92 LEU A O 1
ATOM 691 N N . LEU A 1 93 ? -9.584 -7.459 7.785 1.00 98.56 93 LEU A N 1
ATOM 692 C CA . LEU A 1 93 ? -8.236 -7.829 7.364 1.00 98.56 93 LEU A CA 1
ATOM 693 C C . LEU A 1 93 ? -7.702 -9.019 8.169 1.00 98.56 93 LEU A C 1
ATOM 695 O O . LEU A 1 93 ? -7.153 -9.939 7.573 1.00 98.56 93 LEU A O 1
ATOM 699 N N . GLU A 1 94 ? -7.857 -9.005 9.495 1.00 98.25 94 GLU A N 1
ATOM 700 C CA . GLU A 1 94 ? -7.461 -10.114 10.374 1.00 98.25 94 GLU A CA 1
ATOM 701 C C . GLU A 1 94 ? -8.133 -11.422 9.963 1.00 98.25 94 GLU A C 1
ATOM 703 O O . GLU A 1 94 ? -7.435 -12.411 9.745 1.00 98.25 94 GLU A O 1
ATOM 708 N N . ASP A 1 95 ? -9.454 -11.398 9.781 1.00 98.44 95 ASP A N 1
ATOM 709 C CA . ASP A 1 95 ? -10.229 -12.581 9.402 1.00 98.44 95 ASP A CA 1
ATOM 710 C C . ASP A 1 95 ? -9.806 -13.102 8.012 1.00 98.44 95 ASP A C 1
ATOM 712 O O . ASP A 1 95 ? -9.567 -14.297 7.834 1.00 98.44 95 ASP A O 1
ATOM 716 N N . ALA A 1 96 ? -9.632 -12.203 7.034 1.00 98.50 96 ALA A N 1
ATOM 717 C CA . ALA A 1 96 ? -9.212 -12.569 5.680 1.00 98.50 96 ALA A CA 1
ATOM 718 C C . ALA A 1 96 ? -7.770 -13.105 5.624 1.00 98.50 96 ALA A C 1
ATOM 720 O O . ALA A 1 96 ? -7.471 -14.017 4.850 1.00 98.50 96 ALA A O 1
ATOM 721 N N . CYS A 1 97 ? -6.859 -12.553 6.430 1.00 98.12 97 CYS A N 1
ATOM 722 C CA . CYS A 1 97 ? -5.493 -13.058 6.537 1.00 98.12 97 CYS A CA 1
ATOM 723 C C . CYS A 1 97 ? -5.447 -14.426 7.220 1.00 98.12 97 CYS A C 1
ATOM 725 O O . CYS A 1 97 ? -4.731 -15.295 6.730 1.00 98.12 97 CYS A O 1
ATOM 727 N N . GLU A 1 98 ? -6.209 -14.638 8.297 1.00 97.94 98 GLU A N 1
ATOM 728 C CA . GLU A 1 98 ? -6.290 -15.934 8.977 1.00 97.94 98 GLU A CA 1
ATOM 729 C C . GLU A 1 98 ? -6.811 -17.024 8.029 1.00 97.94 98 GLU A C 1
ATOM 731 O O . GLU A 1 98 ? -6.182 -18.076 7.902 1.00 97.94 98 GLU A O 1
ATOM 736 N N . GLU A 1 99 ? -7.890 -16.745 7.288 1.00 98.19 99 GLU A N 1
ATOM 737 C CA . GLU A 1 99 ? -8.445 -17.663 6.283 1.00 98.19 99 GLU A CA 1
ATOM 738 C C . GLU A 1 99 ? -7.429 -17.995 5.175 1.00 98.19 99 GLU A C 1
ATOM 740 O O . GLU A 1 99 ? -7.316 -19.146 4.749 1.00 98.19 99 GLU A O 1
ATOM 745 N N . ALA A 1 100 ? -6.642 -17.006 4.743 1.00 97.75 100 ALA A N 1
ATOM 746 C CA . ALA A 1 100 ? -5.590 -17.181 3.743 1.00 97.75 100 ALA A CA 1
ATOM 747 C C . ALA A 1 100 ? -4.288 -17.807 4.296 1.00 97.75 100 ALA A C 1
ATOM 749 O O . ALA A 1 100 ? -3.363 -18.074 3.525 1.00 97.75 100 ALA A O 1
ATOM 750 N N . GLY A 1 101 ? -4.190 -18.048 5.609 1.00 97.81 101 GLY A N 1
ATOM 751 C CA . GLY A 1 101 ? -3.002 -18.613 6.259 1.00 97.81 101 GLY A CA 1
ATOM 752 C C . GLY A 1 101 ? -1.852 -17.619 6.474 1.00 97.81 101 GLY A C 1
ATOM 753 O O . GLY A 1 101 ? -0.699 -18.033 6.626 1.00 97.81 101 GLY A O 1
ATOM 754 N N . PHE A 1 102 ? -2.137 -16.316 6.483 1.00 97.81 102 PHE A N 1
ATOM 755 C CA . PHE A 1 102 ? -1.176 -15.250 6.760 1.00 97.81 102 PHE A CA 1
ATOM 756 C C . PHE A 1 102 ? -1.232 -14.788 8.218 1.00 97.81 102 PHE A C 1
ATOM 758 O O . PHE A 1 102 ? -2.283 -14.760 8.852 1.00 97.81 102 PHE A O 1
ATOM 765 N N . VAL A 1 103 ? -0.081 -14.365 8.741 1.00 96.19 103 VAL A N 1
ATOM 766 C CA . VAL A 1 103 ? 0.040 -13.798 10.090 1.00 96.19 103 VAL A CA 1
ATOM 767 C C . VAL A 1 103 ? 0.172 -12.284 9.994 1.00 96.19 103 VAL A C 1
ATOM 769 O O . VAL A 1 103 ? 0.970 -11.774 9.206 1.00 96.19 103 VAL A O 1
ATOM 772 N N . ILE A 1 104 ? -0.574 -11.568 10.833 1.00 96.25 104 ILE A N 1
ATOM 773 C CA . ILE A 1 104 ? -0.501 -10.111 10.942 1.00 96.25 104 ILE A CA 1
ATOM 774 C C . ILE A 1 104 ? 0.352 -9.723 12.146 1.00 96.25 104 ILE A C 1
ATOM 776 O O . ILE A 1 104 ? 0.200 -10.267 13.237 1.00 96.25 104 ILE A O 1
ATOM 780 N N . GLN A 1 105 ? 1.212 -8.723 11.950 1.00 95.44 105 GLN A N 1
ATOM 781 C CA . GLN A 1 105 ? 1.944 -8.068 13.026 1.00 95.44 105 GLN A CA 1
ATOM 782 C C . GLN A 1 105 ? 1.619 -6.565 13.028 1.00 95.44 105 GLN A C 1
ATOM 784 O O . GLN A 1 105 ? 1.858 -5.901 12.015 1.00 95.44 105 GLN A O 1
ATOM 789 N N . PRO A 1 106 ? 1.127 -5.994 14.146 1.00 93.62 106 PRO A N 1
ATOM 790 C CA . PRO A 1 106 ? 0.882 -4.560 14.242 1.00 93.62 106 PRO A CA 1
ATOM 791 C C . PRO A 1 106 ? 2.160 -3.748 14.015 1.00 93.62 106 PRO A C 1
ATOM 793 O O . PRO A 1 106 ? 3.186 -3.970 14.667 1.00 93.62 106 PRO A O 1
ATOM 796 N N . VAL A 1 107 ? 2.091 -2.774 13.108 1.00 92.31 107 VAL A N 1
ATOM 797 C CA . VAL A 1 107 ? 3.200 -1.852 12.852 1.00 92.31 107 VAL A CA 1
ATOM 798 C C . VAL A 1 107 ? 3.336 -0.889 14.028 1.00 92.31 107 VAL A C 1
ATOM 800 O O . VAL A 1 107 ? 2.401 -0.169 14.375 1.00 92.31 107 VAL A O 1
ATOM 803 N N . LYS A 1 108 ? 4.530 -0.835 14.622 1.00 90.56 108 LYS A N 1
ATOM 804 C CA . LYS A 1 108 ? 4.871 0.158 15.641 1.00 90.56 108 LYS A CA 1
ATOM 805 C C . LYS A 1 108 ? 5.535 1.362 14.980 1.00 90.56 108 LYS A C 1
ATOM 807 O O . LYS A 1 108 ? 6.702 1.294 14.601 1.00 90.56 108 LYS A O 1
ATOM 812 N N . VAL A 1 109 ? 4.805 2.469 14.875 1.00 87.38 109 VAL A N 1
ATOM 813 C CA . VAL A 1 109 ? 5.379 3.753 14.450 1.00 87.38 109 VAL A CA 1
ATOM 814 C C . VAL A 1 109 ? 6.180 4.330 15.614 1.00 87.38 109 VAL A C 1
ATOM 816 O O . VAL A 1 109 ? 5.655 4.501 16.715 1.00 87.38 109 VAL A O 1
ATOM 819 N N . VAL A 1 110 ? 7.465 4.587 15.387 1.00 88.94 110 VAL A N 1
ATOM 820 C CA . VAL A 1 110 ? 8.356 5.203 16.377 1.00 88.94 110 VAL A CA 1
ATOM 821 C C . VAL A 1 110 ? 8.538 6.690 16.066 1.00 88.94 110 VAL A C 1
ATOM 823 O O . VAL A 1 110 ? 8.454 7.069 14.896 1.00 8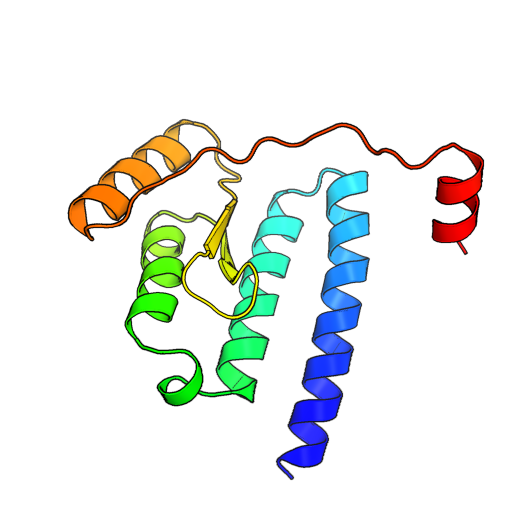8.94 110 VAL A O 1
ATOM 826 N N . PRO A 1 111 ? 8.778 7.542 17.081 1.00 82.75 111 PRO A N 1
ATOM 827 C CA . PRO A 1 111 ? 9.129 8.936 16.849 1.00 82.75 111 PRO A CA 1
ATOM 828 C C . PRO A 1 111 ? 10.341 9.049 15.928 1.00 82.75 111 PRO A C 1
ATOM 830 O O . PRO A 1 111 ? 11.232 8.196 15.949 1.00 82.75 111 PRO A O 1
ATOM 833 N N . SER A 1 112 ? 10.375 10.122 15.142 1.00 80.94 112 SER A N 1
ATOM 834 C CA . SER A 1 112 ? 11.544 10.433 14.330 1.00 80.94 112 SER A CA 1
ATOM 835 C C . SER A 1 112 ? 12.777 10.598 15.221 1.00 80.94 112 SER A C 1
ATOM 837 O O . SER A 1 112 ? 12.717 11.276 16.246 1.00 80.94 112 SER A O 1
ATOM 839 N N . TYR A 1 113 ? 13.896 10.000 14.810 1.00 80.31 113 TYR A N 1
ATOM 840 C CA . TYR A 1 113 ? 15.214 10.290 15.384 1.00 80.31 113 TYR A CA 1
ATOM 841 C C . TYR A 1 113 ? 15.848 11.549 14.779 1.00 80.31 113 TYR A C 1
ATOM 843 O O . TYR A 1 113 ? 16.906 11.973 15.236 1.00 80.31 113 TYR A O 1
ATOM 851 N N . LEU A 1 114 ? 15.217 12.122 13.748 1.00 79.50 114 LEU A N 1
ATOM 852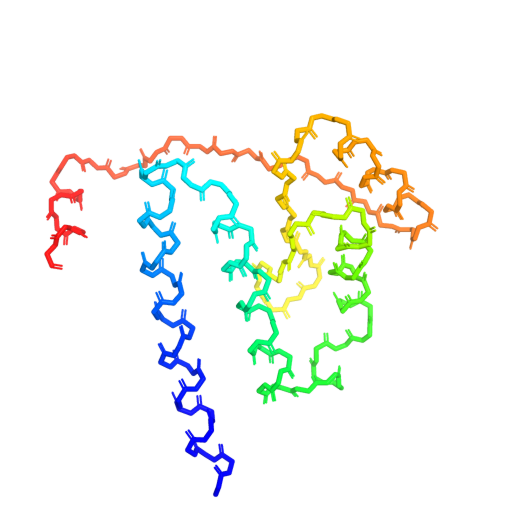 C CA . LEU A 1 114 ? 15.668 13.343 13.097 1.00 79.50 114 LEU A CA 1
ATOM 853 C C . LEU A 1 114 ? 15.423 14.535 14.020 1.00 79.50 114 LEU A C 1
ATOM 855 O O . LEU A 1 114 ? 14.327 14.693 14.565 1.00 79.50 114 LEU A O 1
ATOM 859 N N . ASN A 1 115 ? 16.444 15.367 14.184 1.00 80.06 115 ASN A N 1
ATOM 860 C CA . ASN A 1 115 ? 16.338 16.624 14.915 1.00 80.06 115 ASN A CA 1
ATOM 861 C C . ASN A 1 115 ? 15.765 17.741 14.015 1.00 80.06 115 ASN A C 1
ATOM 863 O O . ASN A 1 115 ? 15.500 17.546 12.829 1.00 80.06 115 ASN A O 1
ATOM 867 N N . GLU A 1 116 ? 15.547 18.931 14.578 1.00 75.94 116 GLU A N 1
ATOM 868 C CA . GLU A 1 116 ? 14.994 20.061 13.818 1.00 75.94 116 GLU A CA 1
ATOM 869 C C . GLU A 1 116 ? 15.869 20.489 12.629 1.00 75.94 116 GLU A C 1
ATOM 871 O O . GLU A 1 116 ? 15.341 20.991 11.638 1.00 75.94 116 GLU A O 1
ATOM 876 N N . ASP A 1 117 ? 17.185 20.288 12.695 1.00 77.94 117 ASP A N 1
ATOM 877 C CA . ASP A 1 117 ? 18.099 20.643 11.608 1.00 77.94 117 ASP A CA 1
ATOM 878 C C . ASP A 1 117 ? 18.056 19.609 10.468 1.00 77.94 117 ASP A C 1
ATOM 880 O O . ASP A 1 117 ? 18.058 19.980 9.289 1.00 77.94 117 ASP A O 1
ATOM 884 N N . ASP A 1 118 ? 17.885 18.328 10.798 1.00 76.19 118 ASP A N 1
ATOM 885 C CA . ASP A 1 118 ? 17.615 17.258 9.830 1.00 76.19 118 ASP A CA 1
ATOM 886 C C . ASP A 1 118 ? 16.271 17.478 9.105 1.00 76.19 118 ASP A C 1
ATOM 888 O O . ASP A 1 118 ? 16.142 17.238 7.906 1.00 76.19 118 ASP A O 1
ATOM 892 N N . LEU A 1 119 ? 15.253 17.984 9.808 1.00 71.69 119 LEU A N 1
ATOM 893 C CA . LEU A 1 119 ? 13.948 18.283 9.204 1.00 71.69 119 LEU A CA 1
ATOM 894 C C . LEU A 1 119 ? 14.012 19.474 8.232 1.00 71.69 119 LEU A C 1
ATOM 896 O O . LEU A 1 119 ? 13.360 19.451 7.185 1.00 71.69 119 LEU A O 1
ATOM 900 N N . LYS A 1 120 ? 14.830 20.494 8.528 1.00 72.25 120 LYS A N 1
ATOM 901 C CA . LYS A 1 120 ? 15.028 21.657 7.638 1.00 72.25 120 LYS A CA 1
ATOM 902 C C . LYS A 1 120 ? 15.681 21.269 6.313 1.00 72.25 120 LYS A C 1
ATOM 904 O O . LYS A 1 120 ? 15.349 21.854 5.287 1.00 72.25 120 LYS A O 1
ATOM 909 N N . THR A 1 121 ? 16.576 20.281 6.316 1.00 70.19 121 THR A N 1
ATOM 910 C CA . THR A 1 121 ? 17.246 19.801 5.091 1.00 70.19 121 THR A CA 1
ATOM 911 C C . THR A 1 121 ? 16.357 18.914 4.218 1.00 70.19 121 THR A C 1
ATOM 913 O O . THR A 1 121 ? 16.588 18.839 3.018 1.00 70.19 121 THR A O 1
ATOM 916 N N . LEU A 1 122 ? 15.302 18.310 4.778 1.00 61.94 122 LEU A N 1
ATOM 917 C CA . LEU A 1 122 ? 14.280 17.555 4.033 1.00 61.94 122 LEU A CA 1
ATOM 918 C C . LEU A 1 122 ? 13.209 18.434 3.368 1.00 61.94 122 LEU A C 1
ATOM 920 O O . LEU A 1 122 ? 12.386 17.926 2.611 1.00 61.94 122 LEU A O 1
ATOM 924 N N . SER A 1 123 ? 13.190 19.729 3.684 1.00 55.78 123 SER A N 1
ATOM 925 C CA . SER A 1 123 ? 12.208 20.696 3.173 1.00 55.78 123 SER A CA 1
ATOM 926 C C . SER A 1 123 ? 12.687 21.435 1.912 1.00 55.78 123 SER A C 1
ATOM 928 O O . SER A 1 123 ? 11.997 22.350 1.459 1.00 55.78 123 SER A O 1
ATOM 930 N N . GLY A 1 124 ? 13.884 21.105 1.406 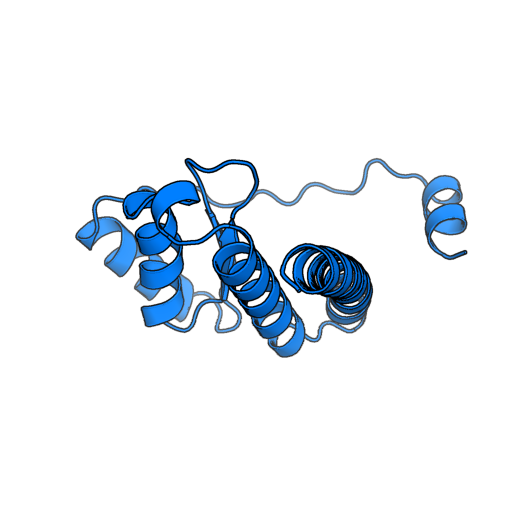1.00 47.03 124 GLY A N 1
ATOM 931 C CA . GLY A 1 124 ? 14.589 21.815 0.331 1.00 47.03 124 GLY A CA 1
ATOM 932 C C . GLY A 1 124 ? 14.783 21.000 -0.938 1.00 47.03 124 GLY A C 1
ATOM 933 O O . GLY A 1 124 ? 14.825 19.754 -0.848 1.00 47.03 124 GLY A O 1
#

Secondary structure (DSSP, 8-state):
-HHHHHHHHHHHHHHHHHHHHHHHHHT-HHHHHHHHHHHHHHHHHHH-HHHH-HHHHHHHHHHHHTT-EEEESSSSS-EEEE-TT-HHHHHHHHHHHHHTTPPP----PPPP---HHHHHHTT-